Protein AF-A0ABD0N9Q6-F1 (afdb_monomer_lite)

Structure (mmCIF, N/CA/C/O backbone):
data_AF-A0ABD0N9Q6-F1
#
_entry.id   AF-A0ABD0N9Q6-F1
#
loop_
_atom_site.group_PDB
_atom_site.id
_atom_site.type_symbol
_atom_site.label_atom_id
_atom_site.label_alt_id
_atom_site.label_comp_id
_atom_site.label_asym_id
_atom_site.label_entity_id
_atom_site.label_seq_id
_atom_site.pdbx_PDB_ins_code
_atom_site.Cartn_x
_atom_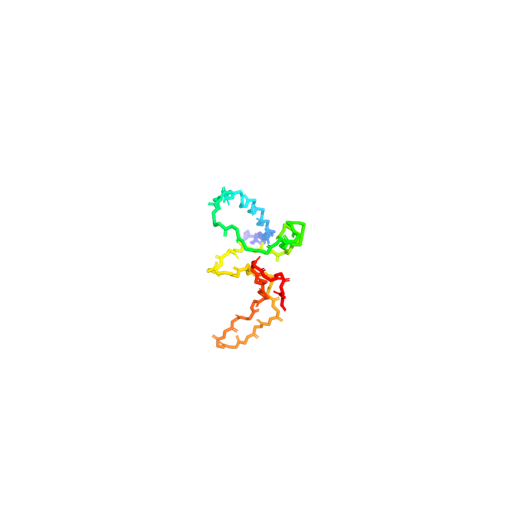site.Cartn_y
_atom_site.Cartn_z
_atom_site.occupancy
_atom_site.B_iso_or_equiv
_atom_site.auth_seq_id
_atom_site.auth_comp_id
_atom_site.auth_asym_id
_atom_site.auth_atom_id
_atom_site.pdbx_PDB_model_num
ATOM 1 N N . MET A 1 1 ? -3.832 25.227 -44.716 1.00 48.91 1 MET A N 1
ATOM 2 C CA . MET A 1 1 ? -3.293 24.327 -43.673 1.00 48.91 1 MET A CA 1
ATOM 3 C C . MET A 1 1 ? -3.752 24.858 -42.317 1.00 48.91 1 MET A C 1
ATOM 5 O O . MET A 1 1 ? -3.230 25.891 -41.919 1.00 48.91 1 MET A O 1
ATOM 9 N N . PRO A 1 2 ? -4.761 24.281 -41.643 1.00 50.53 2 PRO A N 1
ATOM 10 C CA . PRO A 1 2 ? -5.096 24.694 -40.280 1.00 50.53 2 PRO A CA 1
ATOM 11 C C . PRO A 1 2 ? -4.100 24.090 -39.273 1.00 50.53 2 PRO A C 1
ATOM 13 O O . PRO A 1 2 ? -3.727 22.923 -39.384 1.00 50.53 2 PRO A O 1
ATOM 16 N N . ALA A 1 3 ? -3.642 24.906 -38.320 1.00 50.00 3 ALA A N 1
ATOM 17 C CA . ALA A 1 3 ? -2.694 24.530 -37.273 1.00 50.00 3 ALA A CA 1
ATOM 18 C C . ALA A 1 3 ? -3.394 23.793 -36.116 1.00 50.00 3 ALA A C 1
ATOM 20 O O . ALA A 1 3 ? -4.487 24.174 -35.699 1.00 50.00 3 ALA A O 1
ATOM 21 N N . ALA A 1 4 ? -2.749 22.744 -35.597 1.00 52.50 4 ALA A N 1
ATOM 22 C CA . ALA A 1 4 ? -3.256 21.921 -34.504 1.00 52.50 4 ALA A CA 1
ATOM 23 C C . ALA A 1 4 ? -3.288 22.699 -33.177 1.00 52.50 4 ALA A C 1
ATOM 25 O O . ALA A 1 4 ? -2.261 23.170 -32.682 1.00 52.50 4 ALA A O 1
ATOM 26 N N . LEU A 1 5 ? -4.482 22.800 -32.596 1.00 60.31 5 LEU A N 1
ATOM 27 C CA . LEU A 1 5 ? -4.721 23.317 -31.253 1.00 60.31 5 LEU A CA 1
ATOM 28 C C . LEU A 1 5 ? -4.145 22.326 -30.231 1.00 60.31 5 LEU A C 1
ATOM 30 O O . LEU A 1 5 ? -4.545 21.164 -30.190 1.00 60.31 5 LEU A O 1
ATOM 34 N N . LYS A 1 6 ? -3.202 22.778 -29.399 1.00 53.78 6 LYS A N 1
ATOM 35 C CA . LYS A 1 6 ? -2.755 22.031 -28.218 1.00 53.78 6 LYS A CA 1
ATOM 36 C C . LYS A 1 6 ? -3.832 22.166 -27.141 1.00 53.78 6 LYS A C 1
ATOM 38 O O . LYS A 1 6 ? -4.017 23.250 -26.598 1.00 53.78 6 LYS A O 1
ATOM 43 N N . SER A 1 7 ? -4.544 21.086 -26.841 1.00 56.03 7 SER A N 1
ATOM 44 C CA . SER A 1 7 ? -5.434 21.016 -25.681 1.00 56.03 7 SER A CA 1
ATOM 45 C C . SER A 1 7 ? -4.606 20.920 -24.396 1.00 56.03 7 SER A C 1
ATOM 47 O O . SER A 1 7 ? -3.832 19.974 -24.236 1.00 56.03 7 SER A O 1
ATOM 49 N N . SER A 1 8 ? -4.772 21.893 -23.497 1.00 51.88 8 SER A N 1
ATOM 50 C CA . SER A 1 8 ? -4.308 21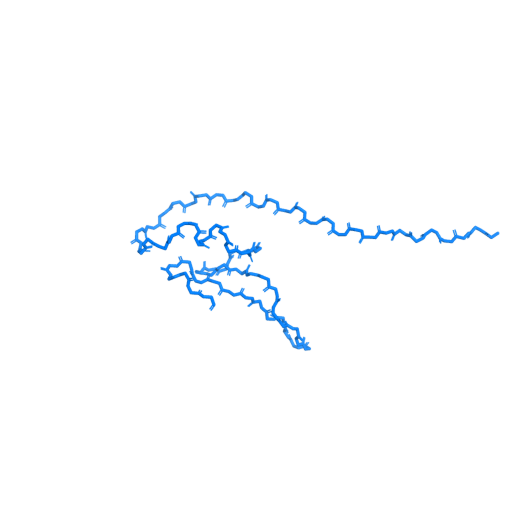.820 -22.107 1.00 51.88 8 SER A CA 1
ATOM 51 C C . SER A 1 8 ? -5.055 20.687 -21.407 1.00 51.88 8 SER A C 1
ATOM 53 O O . SER A 1 8 ? -6.285 20.689 -21.374 1.00 51.88 8 SER A O 1
ATOM 55 N N . LEU A 1 9 ? -4.324 19.694 -20.901 1.00 57.44 9 LEU A N 1
ATOM 56 C CA . LEU A 1 9 ? -4.871 18.646 -20.046 1.00 57.44 9 LEU A CA 1
ATOM 57 C C . LEU A 1 9 ? -4.591 19.038 -18.595 1.00 57.44 9 LEU A C 1
ATOM 59 O O . LEU A 1 9 ? -3.645 18.556 -17.973 1.00 57.44 9 LEU A O 1
ATOM 63 N N . ASP A 1 10 ? -5.413 19.936 -18.069 1.00 45.22 10 ASP A N 1
ATOM 64 C CA . ASP A 1 10 ? -5.517 20.163 -16.635 1.00 45.22 10 ASP A CA 1
ATOM 65 C C . ASP A 1 10 ? -6.253 18.962 -16.030 1.00 45.22 10 ASP A C 1
ATOM 67 O O . ASP A 1 10 ? -7.477 18.838 -16.088 1.00 45.22 10 ASP A O 1
ATOM 71 N N . GLY A 1 11 ? -5.474 18.016 -15.505 1.00 43.12 11 GLY A N 1
ATOM 72 C CA . GLY A 1 11 ? -5.969 16.862 -14.762 1.00 43.12 11 GLY A CA 1
ATOM 73 C C . GLY A 1 11 ? -6.526 17.283 -13.405 1.00 43.12 11 GLY A C 1
ATOM 74 O O . GLY A 1 11 ? -5.885 17.068 -12.379 1.00 43.12 11 GLY A O 1
ATOM 75 N N . SER A 1 12 ? -7.719 17.875 -13.400 1.00 47.03 12 SER A N 1
ATOM 76 C CA . SER A 1 12 ? -8.557 17.979 -12.209 1.00 47.03 12 SER A CA 1
ATOM 77 C C . SER A 1 12 ? -9.120 16.594 -11.893 1.00 47.03 12 SER A C 1
ATOM 79 O O . SER A 1 12 ? -10.012 16.101 -12.579 1.00 47.03 12 SER A O 1
ATOM 81 N N . MET A 1 13 ? -8.574 15.946 -10.867 1.00 39.53 13 MET A N 1
ATOM 82 C CA . MET A 1 13 ? -9.188 14.785 -10.225 1.00 39.53 13 MET A CA 1
ATOM 83 C C . MET A 1 13 ? -9.665 15.236 -8.845 1.00 39.53 13 MET A C 1
ATOM 85 O O . MET A 1 13 ? -9.016 14.984 -7.832 1.00 39.53 13 MET A O 1
ATOM 89 N N . THR A 1 14 ? -10.780 15.961 -8.803 1.00 48.59 14 THR A N 1
ATOM 90 C CA . THR A 1 14 ? -11.622 16.002 -7.607 1.00 48.59 14 THR A CA 1
ATOM 91 C C . THR A 1 14 ? -12.411 14.700 -7.576 1.00 48.59 14 THR A C 1
ATOM 93 O O . THR A 1 14 ? -13.475 14.613 -8.179 1.00 48.59 14 THR A O 1
ATOM 96 N N . ASP A 1 15 ? -11.874 13.679 -6.916 1.00 36.00 15 ASP A N 1
ATOM 97 C CA . ASP A 1 15 ? -12.680 12.539 -6.483 1.00 36.00 15 ASP A CA 1
ATOM 98 C C . ASP A 1 15 ? -12.843 12.644 -4.972 1.00 36.00 15 ASP A C 1
ATOM 100 O O . ASP A 1 15 ? -12.035 12.161 -4.176 1.00 36.00 15 ASP A O 1
ATOM 104 N N . SER A 1 16 ? -13.875 13.392 -4.592 1.00 51.62 16 SER A N 1
ATOM 105 C CA . SER A 1 16 ? -14.465 13.326 -3.266 1.00 51.62 16 SER A CA 1
ATOM 106 C C . SER A 1 16 ? -15.078 11.936 -3.106 1.00 51.62 16 SER A C 1
ATOM 108 O O . SER A 1 16 ? -16.269 11.746 -3.331 1.00 51.62 16 SER A O 1
ATOM 110 N N . GLY A 1 17 ? -14.249 10.960 -2.743 1.00 41.38 17 GLY A N 1
ATOM 111 C CA . GLY A 1 17 ? -14.683 9.632 -2.330 1.00 41.38 17 GLY A CA 1
ATOM 112 C C . GLY A 1 17 ? -15.332 9.695 -0.951 1.00 41.38 17 GLY A C 1
ATOM 113 O O . GLY A 1 17 ? -14.741 9.287 0.046 1.00 41.38 17 GLY A O 1
ATOM 114 N N . GLU A 1 18 ? -16.548 10.233 -0.895 1.00 55.47 18 GLU A N 1
ATOM 115 C CA . GLU A 1 18 ? -17.521 9.872 0.125 1.00 55.47 18 GLU A CA 1
ATOM 116 C C . GLU A 1 18 ? -17.767 8.365 -0.017 1.00 55.47 18 GLU A C 1
ATOM 118 O O . GLU A 1 18 ? -18.427 7.913 -0.950 1.00 55.47 18 GLU A O 1
ATOM 123 N N . LEU A 1 19 ? -17.187 7.559 0.871 1.00 48.38 19 LEU A N 1
ATOM 124 C CA . LEU A 1 19 ? -17.647 6.190 1.034 1.00 48.38 19 LEU A CA 1
ATOM 125 C C . LEU A 1 19 ? -17.592 5.790 2.502 1.00 48.38 19 LEU A C 1
ATOM 127 O O . LEU A 1 19 ? -16.553 5.419 3.045 1.00 48.38 19 LEU A O 1
ATOM 131 N N . GLU A 1 20 ? -18.780 5.886 3.091 1.00 39.03 20 GLU A N 1
ATOM 132 C CA . GLU A 1 20 ? -19.335 4.914 4.022 1.00 39.03 20 GLU A CA 1
ATOM 133 C C . GLU A 1 20 ? -18.505 4.638 5.275 1.00 39.03 20 GLU A C 1
ATOM 135 O O . GLU A 1 20 ? -17.590 3.813 5.346 1.00 39.03 20 GLU A O 1
ATOM 140 N N . GLN A 1 21 ? -18.964 5.311 6.324 1.00 50.56 21 GLN A N 1
ATOM 141 C CA . GLN A 1 21 ? -18.791 4.972 7.721 1.00 50.56 21 GLN A CA 1
ATOM 142 C C . GLN A 1 21 ? -19.383 3.576 8.008 1.00 50.56 21 GLN A C 1
ATOM 144 O O . GLN A 1 21 ? -20.381 3.433 8.707 1.00 50.56 21 GLN A O 1
ATOM 149 N N . ALA A 1 22 ? -18.742 2.522 7.506 1.00 37.69 22 ALA A N 1
ATOM 150 C CA . ALA A 1 22 ? -18.982 1.167 7.972 1.00 37.69 22 ALA A CA 1
ATOM 151 C C . ALA A 1 22 ? -18.368 1.041 9.372 1.00 37.69 22 ALA A C 1
ATOM 153 O O . ALA A 1 22 ? -17.170 0.804 9.553 1.00 37.69 22 ALA A O 1
ATOM 154 N N . ALA A 1 23 ? -19.205 1.281 10.378 1.00 62.22 23 ALA A N 1
ATOM 155 C CA . ALA A 1 23 ? -18.933 0.918 11.756 1.00 62.22 23 ALA A CA 1
ATOM 156 C C . ALA A 1 23 ? -18.557 -0.577 11.862 1.00 62.22 23 ALA A C 1
ATOM 158 O O . ALA A 1 23 ? -19.065 -1.382 11.079 1.00 62.22 23 ALA A O 1
ATOM 159 N N . THR A 1 24 ? -17.734 -0.913 12.878 1.00 45.53 24 THR A N 1
ATOM 160 C CA . THR A 1 24 ? -17.505 -2.226 13.562 1.00 45.53 24 THR A CA 1
ATOM 161 C C . THR A 1 24 ? -16.034 -2.715 13.525 1.00 45.53 24 THR A C 1
ATOM 163 O O . THR A 1 24 ? -15.432 -2.686 12.454 1.00 45.53 24 THR A O 1
ATOM 166 N N . PRO A 1 25 ? -15.442 -3.287 14.606 1.00 47.28 25 PRO A N 1
ATOM 167 C CA . PRO A 1 25 ? -15.588 -3.039 16.047 1.00 47.28 25 PRO A CA 1
ATOM 168 C C . PRO A 1 25 ? -14.254 -2.614 16.736 1.00 47.28 25 PRO A C 1
ATOM 170 O O . PRO A 1 25 ? -13.183 -3.153 16.485 1.00 47.28 25 PRO A O 1
ATOM 173 N N . CYS A 1 26 ? -14.347 -1.659 17.662 1.00 50.75 26 CYS A N 1
ATOM 174 C CA . CYS A 1 26 ? -13.587 -1.549 18.920 1.00 50.75 26 CYS A CA 1
ATOM 175 C C . CYS A 1 26 ? -12.089 -1.949 18.995 1.00 50.75 26 CYS A C 1
ATOM 177 O O . CYS A 1 26 ? -11.780 -2.836 19.778 1.00 50.75 26 CYS A O 1
ATOM 179 N N . PHE A 1 27 ? -11.130 -1.260 18.360 1.00 45.03 27 PHE A N 1
ATOM 180 C CA . PHE A 1 27 ? -9.711 -1.395 18.760 1.00 45.03 27 PHE A CA 1
ATOM 181 C C . PHE A 1 27 ? -8.916 -0.107 18.559 1.00 45.03 27 PHE A C 1
ATOM 183 O O . PHE A 1 27 ? -8.708 0.303 17.426 1.00 45.03 27 PHE A O 1
ATOM 190 N N . GLY A 1 28 ? -8.465 0.487 19.674 1.00 49.19 28 GLY A N 1
ATOM 191 C CA . GLY A 1 28 ? -7.532 1.616 19.714 1.00 49.19 28 GLY A CA 1
ATOM 192 C C . GLY A 1 28 ? -8.106 2.893 19.107 1.00 49.19 28 GLY A C 1
ATOM 193 O O . GLY A 1 28 ? -8.366 2.982 17.916 1.00 49.19 28 GLY A O 1
ATOM 194 N N . LYS A 1 29 ? -8.315 3.924 19.921 1.00 56.81 29 LYS A N 1
ATOM 195 C CA . LYS A 1 29 ? -8.780 5.228 19.436 1.00 56.81 29 LYS A CA 1
ATOM 196 C C . LYS A 1 29 ? -7.622 5.898 18.681 1.00 56.81 29 LYS A C 1
ATOM 198 O O . LYS A 1 29 ? -6.990 6.797 19.225 1.00 56.81 29 LYS A O 1
ATOM 203 N N . VAL A 1 30 ? -7.287 5.452 17.469 1.00 59.78 30 VAL A N 1
ATOM 204 C CA . VAL A 1 30 ? -6.466 6.280 16.581 1.00 59.78 30 VAL A CA 1
ATOM 205 C C . VAL A 1 30 ? -7.264 7.566 16.393 1.00 59.78 30 VAL A C 1
ATOM 207 O O . VAL A 1 30 ? -8.465 7.480 16.105 1.00 59.78 30 VAL A O 1
ATOM 210 N N . PRO A 1 31 ? -6.665 8.747 16.626 1.00 66.31 31 PRO A N 1
ATOM 211 C CA . PRO A 1 31 ? -7.362 10.005 16.440 1.00 66.31 31 PRO A CA 1
ATOM 212 C C . PRO A 1 31 ? -7.988 9.997 15.053 1.00 66.31 31 PRO A C 1
ATOM 214 O O . PRO A 1 31 ? -7.282 9.854 14.052 1.00 66.31 31 PRO A O 1
ATOM 217 N N . ARG A 1 32 ? -9.320 10.097 14.986 1.00 67.38 32 ARG A N 1
ATOM 218 C CA . ARG A 1 32 ? -10.027 10.150 13.699 1.00 67.38 32 ARG A CA 1
ATOM 219 C C . ARG A 1 32 ? -9.500 11.307 12.854 1.00 67.38 32 ARG A C 1
ATOM 221 O O . ARG A 1 32 ? -9.458 11.184 11.639 1.00 67.38 32 ARG A O 1
ATOM 228 N N . ASP A 1 33 ? -8.979 12.343 13.508 1.00 66.50 33 ASP A N 1
ATOM 229 C CA . ASP A 1 33 ? -8.235 13.438 12.902 1.00 66.50 33 ASP A CA 1
ATOM 230 C C . ASP A 1 33 ? -7.007 12.952 12.123 1.00 66.50 33 ASP A C 1
ATOM 232 O O . ASP A 1 33 ? -6.803 13.374 10.994 1.00 66.50 33 ASP A O 1
ATOM 236 N N . LEU A 1 34 ? -6.194 12.034 12.653 1.00 68.19 34 LEU A N 1
ATOM 237 C CA . LEU A 1 34 ? -5.049 11.486 11.912 1.00 68.19 34 LEU A CA 1
ATOM 238 C C . LEU A 1 34 ? -5.499 10.660 10.707 1.00 68.19 34 LEU A C 1
ATOM 240 O O . LEU A 1 34 ? -4.882 10.752 9.646 1.00 68.19 34 LEU A O 1
ATOM 244 N N . LEU A 1 35 ? -6.584 9.896 10.860 1.00 70.38 35 LEU A N 1
ATOM 245 C CA . LEU A 1 35 ? -7.161 9.084 9.788 1.00 70.38 35 LEU A CA 1
ATOM 246 C C . LEU A 1 35 ? -7.725 9.952 8.653 1.00 70.38 35 LEU A C 1
ATOM 248 O O . LEU A 1 35 ? -7.486 9.671 7.480 1.00 70.38 35 LEU A O 1
ATOM 252 N N . GLN A 1 36 ? -8.423 11.029 9.011 1.00 69.62 36 GLN A N 1
ATOM 253 C CA . GLN A 1 36 ? -9.080 11.948 8.084 1.00 69.62 36 GLN A CA 1
ATOM 254 C C . GLN A 1 36 ? -8.099 12.932 7.430 1.00 69.62 36 GLN A C 1
ATOM 256 O O . GLN A 1 36 ? -8.263 13.268 6.262 1.00 69.62 36 GLN A O 1
ATOM 261 N N . ASN A 1 37 ? -7.051 13.357 8.146 1.00 76.12 37 ASN A N 1
ATOM 262 C CA . ASN A 1 37 ? -6.030 14.274 7.622 1.00 76.12 37 ASN A CA 1
ATOM 263 C C . ASN A 1 37 ? -4.902 13.564 6.866 1.00 76.12 37 ASN A C 1
ATOM 265 O O . ASN A 1 37 ? -4.013 14.213 6.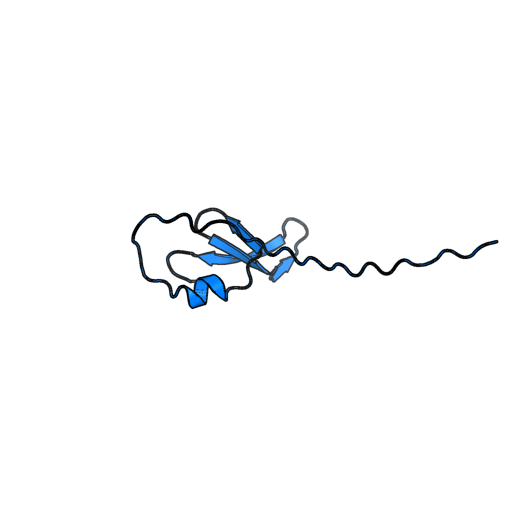310 1.00 76.12 37 ASN A O 1
ATOM 269 N N . PHE A 1 38 ? -4.871 12.233 6.864 1.00 79.00 38 PHE A N 1
ATOM 270 C CA . PHE A 1 38 ? -3.892 11.518 6.069 1.00 79.00 38 PHE A CA 1
ATOM 271 C C . PHE A 1 38 ? -4.223 11.672 4.581 1.00 79.00 38 PHE A C 1
ATOM 273 O O . PHE A 1 38 ? -5.318 11.286 4.183 1.00 79.00 38 PHE A O 1
ATOM 280 N N . PRO A 1 39 ? -3.314 12.197 3.739 1.00 80.75 39 PRO A N 1
ATOM 281 C CA . PRO A 1 39 ? -3.587 12.382 2.318 1.00 80.75 39 PRO A CA 1
ATOM 282 C C . PRO A 1 39 ? -3.581 11.023 1.609 1.00 80.75 39 PRO A C 1
ATOM 284 O O . PRO A 1 39 ? -2.543 10.586 1.101 1.00 80.75 39 PRO A O 1
ATOM 287 N N . HIS A 1 40 ? -4.733 10.350 1.617 1.00 86.56 40 HIS A N 1
ATOM 288 C CA . HIS A 1 40 ? -4.967 9.043 1.019 1.00 86.56 40 HIS A CA 1
ATOM 289 C C . HIS A 1 40 ? -5.956 9.094 -0.129 1.00 86.56 40 HIS A C 1
ATOM 291 O O . HIS A 1 40 ? -6.819 9.957 -0.202 1.00 86.56 40 HIS A O 1
ATOM 297 N N . THR A 1 41 ? -5.785 8.144 -1.040 1.00 80.44 41 THR A N 1
ATOM 298 C CA . THR A 1 41 ? -6.625 7.978 -2.231 1.00 80.44 41 THR A CA 1
ATOM 299 C C . THR A 1 41 ? -7.471 6.718 -2.161 1.00 80.44 41 THR A C 1
ATOM 301 O O . THR A 1 41 ? -8.477 6.623 -2.851 1.00 80.44 41 THR A O 1
ATOM 304 N N . LYS A 1 42 ? -7.076 5.723 -1.355 1.00 86.56 42 LYS A N 1
ATOM 305 C CA . LYS A 1 42 ? -7.793 4.447 -1.277 1.00 86.56 42 LYS A CA 1
ATOM 306 C C . LYS A 1 42 ? -7.496 3.691 0.016 1.00 86.56 42 LYS A C 1
ATOM 308 O O . LYS A 1 42 ? -6.390 3.778 0.538 1.00 86.56 42 LYS A O 1
ATOM 313 N N . ARG A 1 43 ? -8.441 2.866 0.475 1.00 89.38 43 ARG A N 1
ATOM 314 C CA . ARG A 1 43 ? -8.218 1.834 1.500 1.00 89.38 43 ARG A CA 1
ATOM 315 C C . ARG A 1 43 ? -7.881 0.478 0.871 1.00 89.38 43 ARG A C 1
ATOM 317 O O . ARG A 1 43 ? -8.564 0.020 -0.045 1.00 89.38 43 ARG A O 1
ATOM 324 N N . VAL A 1 44 ? -6.856 -0.186 1.398 1.00 90.25 44 VAL A N 1
ATOM 325 C CA . VAL A 1 44 ? -6.468 -1.555 1.040 1.00 90.25 44 VAL A CA 1
ATOM 326 C C . VAL A 1 44 ? -6.265 -2.353 2.326 1.00 90.25 44 VAL A C 1
ATOM 328 O O . VAL A 1 44 ? -5.314 -2.128 3.070 1.00 90.25 44 VAL A O 1
ATOM 331 N N . GLY A 1 45 ? -7.190 -3.272 2.614 1.00 91.69 45 GLY A N 1
ATOM 332 C CA . GLY A 1 45 ? -7.191 -4.030 3.867 1.00 91.69 45 GLY A CA 1
ATOM 333 C C . GLY A 1 45 ? -7.239 -3.111 5.094 1.00 91.69 45 GLY A C 1
ATOM 334 O O . GLY A 1 45 ? -8.155 -2.293 5.238 1.00 91.69 45 GLY A O 1
ATOM 335 N N . SER A 1 46 ? -6.231 -3.242 5.960 1.00 91.00 46 SER A N 1
ATOM 336 C CA . SER A 1 46 ? -6.045 -2.430 7.174 1.00 91.00 46 SER A CA 1
ATOM 337 C C . SER A 1 46 ? -5.193 -1.174 6.955 1.00 91.00 46 SER A C 1
ATOM 339 O O . SER A 1 46 ? -4.796 -0.538 7.929 1.00 91.00 46 SER A O 1
ATOM 341 N N . TYR A 1 47 ? -4.911 -0.803 5.703 1.00 91.38 47 TYR A N 1
ATOM 342 C CA . TYR A 1 47 ? -4.075 0.347 5.362 1.00 91.38 47 TYR A CA 1
ATOM 343 C C . TYR A 1 47 ? -4.822 1.370 4.506 1.00 91.38 47 TYR A C 1
ATOM 345 O O . TYR A 1 47 ? -5.600 1.028 3.612 1.00 91.38 47 TYR A O 1
ATOM 353 N N . LEU A 1 48 ? -4.535 2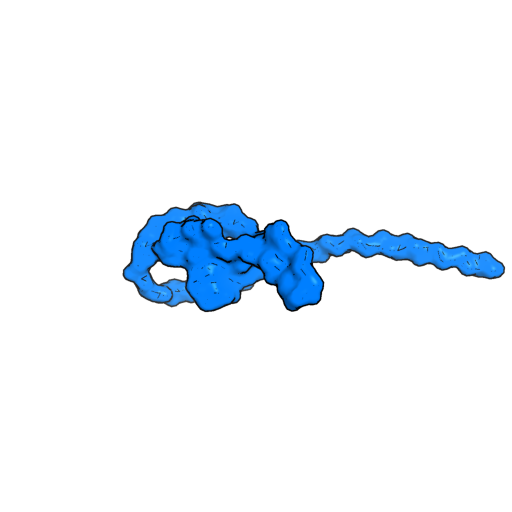.643 4.746 1.00 91.19 48 LEU A N 1
ATOM 354 C CA . LEU A 1 48 ? -4.840 3.741 3.843 1.00 91.19 48 LEU A CA 1
ATOM 355 C C . LEU A 1 48 ? -3.642 3.987 2.938 1.00 91.19 48 LEU A C 1
ATOM 357 O O . LEU A 1 48 ? -2.522 4.161 3.408 1.00 91.19 48 LEU A O 1
ATOM 361 N N . VAL A 1 49 ? -3.878 4.021 1.636 1.00 92.25 49 VAL A N 1
ATOM 362 C CA . VAL A 1 49 ? -2.857 4.235 0.617 1.00 92.25 49 VAL A CA 1
ATOM 363 C C . VAL A 1 49 ? -2.806 5.717 0.265 1.00 92.25 49 VAL A C 1
ATOM 365 O O . VAL A 1 49 ? -3.770 6.301 -0.231 1.00 92.25 49 VAL A O 1
ATOM 368 N N . GLY A 1 50 ? -1.658 6.308 0.561 1.00 91.62 50 GLY A N 1
ATOM 369 C CA . GLY A 1 50 ? -1.322 7.715 0.454 1.00 91.62 50 GLY A CA 1
ATOM 370 C C . GLY A 1 50 ? -0.831 8.160 -0.920 1.00 91.62 50 GLY A C 1
ATOM 371 O O . GLY A 1 50 ? -1.070 7.531 -1.949 1.00 91.62 50 GLY A O 1
ATOM 372 N N . LYS A 1 51 ? -0.075 9.259 -0.926 1.00 92.19 51 LYS A N 1
ATOM 373 C CA . LYS A 1 51 ? 0.670 9.718 -2.104 1.00 92.19 51 LYS A CA 1
ATOM 374 C C . LYS A 1 51 ? 1.767 8.732 -2.507 1.00 92.19 51 LYS A C 1
ATOM 376 O O . LYS A 1 51 ? 2.281 7.957 -1.707 1.00 92.19 51 LYS A O 1
ATOM 381 N N . MET A 1 52 ? 2.192 8.827 -3.755 1.00 93.38 52 MET A N 1
ATOM 382 C CA . MET A 1 52 ? 3.358 8.105 -4.247 1.00 93.38 52 MET A CA 1
ATOM 383 C C . MET A 1 52 ? 4.653 8.712 -3.711 1.00 93.38 52 MET A C 1
ATOM 385 O O . MET A 1 52 ? 4.837 9.926 -3.791 1.00 93.38 52 MET A O 1
ATOM 389 N N . ILE A 1 53 ? 5.549 7.859 -3.216 1.00 93.69 53 ILE A N 1
ATOM 390 C CA . ILE A 1 53 ? 6.870 8.275 -2.722 1.00 93.69 53 ILE A CA 1
ATOM 391 C C . ILE A 1 53 ? 7.990 7.907 -3.685 1.00 93.69 53 ILE A C 1
ATOM 393 O O . ILE A 1 53 ? 9.022 8.571 -3.704 1.00 93.69 53 ILE A O 1
ATOM 397 N N . ASN A 1 54 ? 7.802 6.859 -4.489 1.00 96.69 54 ASN A N 1
ATOM 398 C CA . ASN A 1 54 ? 8.825 6.424 -5.423 1.00 96.69 54 ASN A CA 1
ATOM 399 C C . ASN A 1 54 ? 8.234 5.680 -6.627 1.00 96.69 54 ASN A C 1
ATOM 401 O O . ASN A 1 54 ? 7.154 5.084 -6.546 1.00 96.69 54 ASN A O 1
ATOM 405 N N . LYS A 1 55 ? 8.959 5.712 -7.745 1.00 96.12 55 LYS A N 1
ATOM 406 C CA . LYS A 1 55 ? 8.657 4.960 -8.965 1.00 96.12 55 LYS A CA 1
ATOM 407 C C . LYS A 1 55 ? 9.912 4.224 -9.400 1.00 96.12 55 LYS A C 1
ATOM 409 O O . LYS A 1 55 ? 10.915 4.859 -9.709 1.00 96.12 55 LYS A O 1
ATOM 414 N N . GLY A 1 56 ? 9.814 2.905 -9.468 1.00 95.94 56 GLY A N 1
ATOM 415 C CA . GLY A 1 56 ? 10.789 2.054 -10.133 1.00 95.94 56 GLY A CA 1
ATOM 416 C C . GLY A 1 56 ? 10.254 1.531 -11.464 1.00 95.94 56 GLY A C 1
ATOM 417 O O . GLY A 1 56 ? 9.094 1.742 -11.818 1.00 95.94 56 GLY A O 1
ATOM 418 N N . SER A 1 57 ? 11.107 0.805 -12.183 1.00 96.69 57 SER A N 1
ATOM 419 C CA . SER A 1 57 ? 10.730 0.093 -13.410 1.00 96.69 57 SER A CA 1
ATOM 420 C C . SER A 1 57 ? 9.753 -1.056 -13.149 1.00 96.69 57 SER A C 1
ATOM 422 O O . SER A 1 57 ? 8.892 -1.327 -13.977 1.00 96.69 57 SER A O 1
ATOM 424 N N . PHE A 1 58 ? 9.872 -1.716 -11.995 1.00 96.31 58 PHE A N 1
ATOM 425 C CA . PHE A 1 58 ? 9.044 -2.865 -11.627 1.00 96.31 58 PHE A CA 1
ATOM 426 C C . PHE A 1 58 ? 7.741 -2.465 -10.928 1.00 96.31 58 PHE A C 1
ATOM 428 O O . PHE A 1 58 ? 6.691 -3.053 -11.169 1.00 96.31 58 PHE A O 1
ATOM 435 N N . ALA A 1 59 ? 7.801 -1.469 -10.043 1.00 94.94 59 ALA A N 1
ATOM 436 C CA . ALA A 1 59 ? 6.672 -1.111 -9.201 1.00 94.94 59 ALA A CA 1
ATOM 437 C C . ALA A 1 59 ? 6.681 0.361 -8.792 1.00 94.94 59 ALA A C 1
ATOM 439 O O . ALA A 1 59 ? 7.688 1.071 -8.851 1.00 94.94 59 ALA A O 1
ATOM 440 N N . LYS A 1 60 ? 5.516 0.796 -8.321 1.00 95.50 60 LYS A N 1
ATOM 441 C CA . LYS A 1 60 ? 5.274 2.115 -7.755 1.00 95.50 60 LYS A CA 1
ATOM 442 C C . LYS A 1 60 ? 5.100 1.979 -6.249 1.00 95.50 60 LYS A C 1
ATOM 444 O O . LYS A 1 60 ? 4.282 1.187 -5.790 1.00 95.50 60 LYS A O 1
ATOM 449 N N . VAL A 1 61 ? 5.850 2.773 -5.494 1.00 94.81 61 VAL A N 1
ATOM 450 C CA . VAL A 1 61 ? 5.804 2.767 -4.033 1.00 94.81 61 VAL A CA 1
ATOM 451 C C . VAL A 1 61 ? 4.879 3.883 -3.570 1.00 94.81 61 VAL A C 1
ATOM 453 O O . VAL A 1 61 ? 5.077 5.062 -3.889 1.00 94.81 61 VAL A O 1
ATOM 456 N N . MET A 1 62 ? 3.846 3.495 -2.834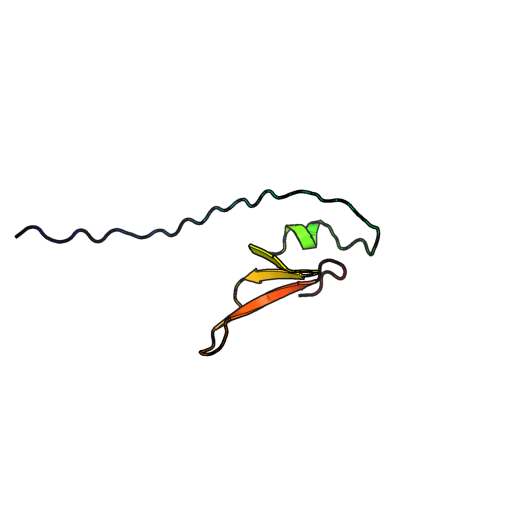 1.00 94.12 62 MET A N 1
ATOM 457 C CA . MET A 1 62 ? 2.872 4.397 -2.229 1.00 94.12 62 MET A CA 1
ATOM 458 C C . MET A 1 62 ? 3.167 4.505 -0.734 1.00 94.12 62 MET A C 1
ATOM 460 O O . MET A 1 62 ? 3.587 3.530 -0.116 1.00 94.12 62 MET A O 1
ATOM 464 N N . LEU A 1 63 ? 2.917 5.673 -0.155 1.00 92.19 63 LEU A N 1
ATOM 465 C CA . LEU A 1 63 ? 2.888 5.848 1.294 1.00 92.19 63 LEU A CA 1
ATOM 466 C C . LEU A 1 63 ? 1.682 5.075 1.856 1.00 92.19 63 LEU A C 1
ATOM 468 O O . LEU A 1 63 ? 0.643 5.034 1.199 1.00 92.19 63 LEU A O 1
ATOM 472 N N . GLY A 1 64 ? 1.791 4.454 3.028 1.00 92.62 64 GLY A N 1
ATOM 473 C CA . GLY A 1 64 ? 0.716 3.632 3.589 1.00 92.62 64 GLY A CA 1
ATOM 474 C C . GLY A 1 64 ? 0.540 3.897 5.073 1.00 92.62 64 GLY A C 1
ATOM 475 O O . GLY A 1 64 ? 1.511 3.818 5.800 1.00 92.62 64 GLY A O 1
ATOM 476 N N . MET A 1 65 ? -0.677 4.193 5.529 1.00 91.56 65 MET A N 1
ATOM 477 C CA . MET A 1 65 ? -0.961 4.391 6.950 1.00 91.56 65 MET A CA 1
ATOM 478 C C . MET A 1 65 ? -1.824 3.265 7.501 1.00 91.56 65 MET A C 1
ATOM 480 O O . MET A 1 65 ? -2.889 2.979 6.953 1.00 91.56 65 MET A O 1
ATOM 484 N N . HIS A 1 66 ? -1.401 2.643 8.592 1.00 91.19 66 HIS A N 1
ATOM 485 C CA . HIS A 1 66 ? -2.169 1.591 9.242 1.00 91.19 66 HIS A CA 1
ATOM 486 C C . HIS A 1 66 ? -3.359 2.174 10.018 1.00 91.19 66 HIS A C 1
ATOM 488 O O . HIS A 1 66 ? -3.209 3.109 10.801 1.00 91.19 66 HIS A O 1
ATOM 494 N N . ILE A 1 67 ? -4.555 1.622 9.813 1.00 86.00 67 ILE A N 1
ATOM 495 C CA . ILE A 1 67 ? -5.807 2.208 10.316 1.00 86.00 67 ILE A CA 1
ATOM 496 C C . ILE A 1 67 ? -5.935 2.074 11.838 1.00 86.00 67 ILE A C 1
ATOM 498 O O . ILE A 1 67 ? -6.475 2.975 12.474 1.00 86.00 67 ILE A O 1
ATOM 502 N N . SER A 1 68 ? -5.448 0.979 12.432 1.00 83.25 68 SER A N 1
ATOM 503 C CA . SER A 1 68 ? -5.601 0.738 13.875 1.00 83.25 68 SER A CA 1
ATOM 504 C C . SER A 1 68 ? -4.435 1.233 14.731 1.00 83.25 68 SER A C 1
ATOM 506 O O . SER A 1 68 ? -4.624 1.405 15.932 1.00 83.25 68 SER A O 1
ATOM 508 N N . THR A 1 69 ? -3.259 1.505 14.148 1.00 84.62 69 THR A N 1
ATOM 509 C CA . THR A 1 69 ? -2.126 2.114 14.881 1.00 84.62 69 THR A CA 1
ATOM 510 C C . THR A 1 69 ? -1.866 3.569 14.496 1.00 84.62 69 THR A C 1
ATOM 512 O O . THR A 1 69 ? -1.350 4.327 15.310 1.00 84.62 69 THR A O 1
ATOM 515 N N . GLY A 1 70 ? -2.257 3.998 13.292 1.00 81.88 70 GLY A N 1
ATOM 516 C CA . GLY A 1 70 ? -1.993 5.347 12.780 1.00 81.88 70 GLY A CA 1
ATOM 517 C C . GLY A 1 70 ? -0.560 5.567 12.280 1.00 81.88 70 GLY A C 1
ATOM 518 O O . GLY A 1 70 ? -0.196 6.698 11.962 1.00 81.88 70 G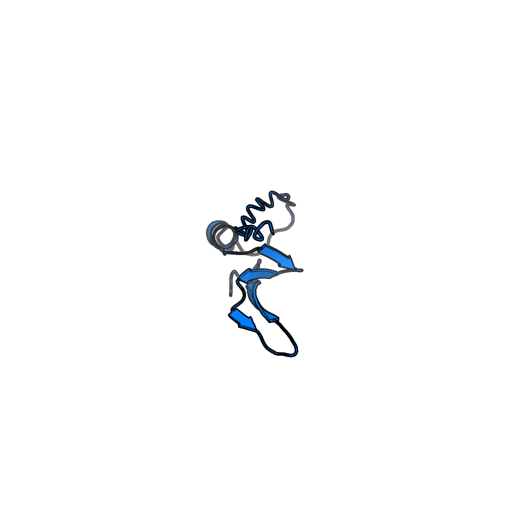LY A O 1
ATOM 519 N N . GLU A 1 71 ? 0.255 4.514 12.204 1.00 87.06 71 GLU A N 1
ATOM 520 C CA . GLU A 1 71 ? 1.649 4.576 11.745 1.00 87.06 71 GLU A CA 1
ATOM 521 C C . GLU A 1 71 ? 1.737 4.615 10.213 1.00 87.06 71 GLU A C 1
ATOM 523 O O . GLU A 1 71 ? 0.903 4.002 9.543 1.00 87.06 71 GLU A O 1
ATOM 528 N N . LYS A 1 72 ? 2.721 5.347 9.673 1.00 86.00 72 LYS A N 1
ATOM 529 C CA . LYS A 1 72 ? 2.904 5.662 8.242 1.00 86.00 72 LYS A CA 1
ATOM 530 C C . LYS A 1 72 ? 4.203 5.108 7.672 1.00 86.00 72 LYS A C 1
ATOM 532 O O . LYS A 1 72 ? 5.172 5.028 8.456 1.00 86.00 72 LYS A O 1
#

Organism: Cirrhinus mrigala (NCBI:txid683832)

Sequence (72 aa):
MPAALKSSLDGSMTDSGELEQAATPCFGKVPRDLLQNFPHTKRVGSYLVGKMINKGSFAKVMLGMHISTGEK

Foldseek 3Di:
DDDDDDDDPPPDPPPPPPDDPPDDDDAACPPVCLVVPQQADDDDVQKGWHDWDDDDPVDTHTDIAGNRPRRD

pLDDT: mean 71.18, std 20.16, range [36.0, 96.69]

Radius of gyration: 18.15 Å; chains: 1; bounding box: 30×29×63 Å

Secondary structure (DSSP, 8-state):
-PPPP--------------------------HHHHHHS-EEEEETTEEEEEEEEE-SS-EEEEEEETTT---

InterPro domains:
  IPR011009 Protein kinase-like domain superfamily [SSF56112] (31-71)